Protein AF-A0AAW7XDW6-F1 (afdb_monomer_lite)

Radius of gyration: 13.74 Å; chains: 1; bounding box: 30×37×33 Å

Foldseek 3Di:
DDPPPPPPDDDDDDDADAFDKDKDKDFAADWFKDWDKDWDADAAKWWKWKAKPVGWIFIDIDGHHRHTDIDTRDMTGDRDGGIIMMMMHRNDD

Structure (mmCIF, N/CA/C/O backbone):
data_AF-A0AAW7XDW6-F1
#
_entry.id   AF-A0AAW7XDW6-F1
#
loop_
_atom_site.group_PDB
_atom_site.id
_atom_site.type_symbol
_atom_site.label_atom_id
_atom_site.label_alt_id
_atom_site.label_comp_id
_atom_site.label_asym_id
_atom_site.label_entity_id
_atom_site.label_seq_id
_atom_site.pdbx_PDB_ins_code
_atom_site.Cartn_x
_atom_site.Cartn_y
_atom_site.Cartn_z
_atom_site.occupancy
_atom_site.B_iso_or_equiv
_atom_site.auth_seq_id
_atom_site.auth_comp_id
_atom_site.auth_asym_id
_atom_site.auth_atom_id
_atom_site.pdbx_PDB_model_num
ATOM 1 N N . MET A 1 1 ? -1.900 27.966 6.545 1.00 39.91 1 MET A N 1
ATOM 2 C CA . MET A 1 1 ? -1.834 27.587 7.969 1.00 39.91 1 MET A CA 1
ATOM 3 C C . MET A 1 1 ? -2.126 26.100 8.015 1.00 39.91 1 MET A C 1
ATOM 5 O O . MET A 1 1 ? -3.263 25.712 7.783 1.00 39.91 1 MET A O 1
ATOM 9 N N . GLU A 1 2 ? -1.080 25.284 8.130 1.00 38.75 2 GLU A N 1
ATOM 10 C CA . GLU A 1 2 ? -1.200 23.828 8.260 1.00 38.75 2 GLU A CA 1
ATOM 11 C C . GLU A 1 2 ? -1.997 23.523 9.532 1.00 38.75 2 GLU A C 1
ATOM 13 O O . GLU A 1 2 ? -1.673 24.029 10.609 1.00 38.75 2 GLU A O 1
ATOM 18 N N . LYS A 1 3 ? -3.084 22.757 9.414 1.00 45.69 3 LYS A N 1
ATOM 19 C CA . LYS A 1 3 ? -3.779 22.245 10.593 1.00 45.69 3 LYS A CA 1
ATOM 20 C C . LYS A 1 3 ? -2.927 21.110 11.151 1.00 45.69 3 LYS A C 1
ATOM 22 O O . LYS A 1 3 ? -2.874 20.033 10.570 1.00 45.69 3 LYS A O 1
ATOM 27 N N . PHE A 1 4 ? -2.258 21.373 12.270 1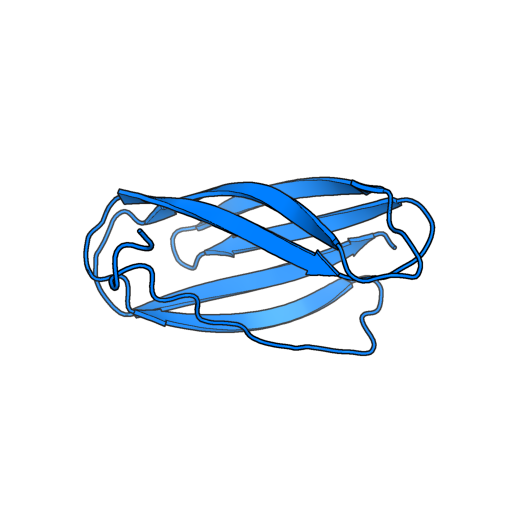.00 47.34 4 PHE A N 1
ATOM 28 C CA . PHE A 1 4 ? -1.635 20.351 13.105 1.00 47.34 4 PHE A CA 1
ATOM 29 C C . PHE A 1 4 ? -2.701 19.304 13.469 1.00 47.34 4 PHE A C 1
ATOM 31 O O . PHE A 1 4 ? -3.580 19.571 14.285 1.00 47.34 4 PHE A O 1
ATOM 38 N N . GLY A 1 5 ? -2.676 18.158 12.786 1.00 41.91 5 GLY A N 1
ATOM 39 C CA . GLY A 1 5 ? -3.689 17.108 12.917 1.00 41.91 5 GLY A CA 1
ATOM 40 C C . GLY A 1 5 ?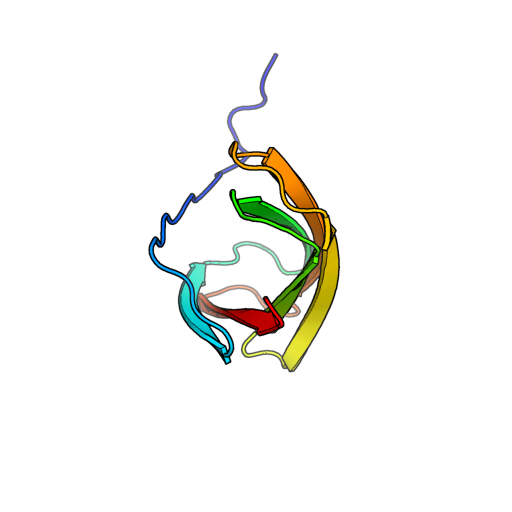 -3.621 16.016 11.846 1.00 41.91 5 GLY A C 1
ATOM 41 O O . GLY A 1 5 ? -4.038 14.893 12.114 1.00 41.91 5 GLY A O 1
ATOM 42 N N . GLU A 1 6 ? -3.047 16.286 10.669 1.00 45.03 6 GLU A N 1
ATOM 43 C CA . GLU A 1 6 ? -2.730 15.222 9.708 1.00 45.03 6 GLU A CA 1
ATOM 44 C C . GLU A 1 6 ? -1.471 14.476 10.161 1.00 45.03 6 GLU A C 1
ATOM 46 O O . GLU A 1 6 ? -0.341 14.870 9.872 1.00 45.03 6 GLU A O 1
ATOM 51 N N . TRP A 1 7 ? -1.656 13.388 10.905 1.00 50.56 7 TRP A N 1
ATOM 52 C CA . TRP A 1 7 ? -0.581 12.440 11.172 1.00 50.56 7 TRP A CA 1
ATOM 53 C C . TRP A 1 7 ? -0.184 11.757 9.859 1.00 50.56 7 TRP A C 1
ATOM 55 O O . TRP A 1 7 ? -0.794 10.773 9.447 1.00 50.56 7 TRP A O 1
ATOM 65 N N . LYS A 1 8 ? 0.848 12.272 9.188 1.00 59.00 8 LYS A N 1
ATOM 66 C CA . LYS A 1 8 ? 1.478 11.596 8.048 1.00 59.00 8 LYS A CA 1
ATOM 67 C C . LYS A 1 8 ? 2.479 10.580 8.586 1.00 59.00 8 LYS A C 1
ATOM 69 O O . LYS A 1 8 ? 3.629 10.915 8.853 1.00 59.00 8 LYS A O 1
ATOM 74 N N . HIS A 1 9 ? 2.038 9.342 8.798 1.00 65.62 9 HIS A N 1
ATOM 75 C CA . HIS A 1 9 ? 2.974 8.251 9.046 1.00 65.62 9 HIS A CA 1
ATOM 76 C C . HIS A 1 9 ? 3.650 7.882 7.719 1.00 65.62 9 HIS A C 1
ATOM 78 O O . HIS A 1 9 ? 2.973 7.487 6.773 1.00 65.62 9 HIS A O 1
ATOM 84 N N . ALA A 1 10 ? 4.972 8.036 7.637 1.00 67.50 10 ALA A N 1
ATOM 85 C CA . ALA A 1 10 ? 5.746 7.705 6.447 1.00 67.50 10 ALA A CA 1
ATOM 86 C C . ALA A 1 10 ? 6.646 6.501 6.730 1.00 67.50 10 ALA A C 1
ATOM 88 O O . ALA A 1 10 ? 7.488 6.539 7.625 1.00 67.50 10 ALA A O 1
ATOM 89 N N . PHE A 1 11 ? 6.488 5.449 5.932 1.00 73.31 11 PHE A N 1
ATOM 90 C CA . PHE A 1 11 ? 7.387 4.304 5.922 1.00 73.31 11 PHE A CA 1
ATOM 91 C C . PHE A 1 11 ? 8.216 4.331 4.642 1.00 73.31 11 PHE A C 1
ATOM 93 O O . PHE A 1 11 ? 7.668 4.475 3.550 1.00 73.31 11 PHE A O 1
ATOM 100 N N . GLN A 1 12 ? 9.531 4.165 4.767 1.00 79.06 12 GLN A N 1
ATOM 101 C CA . GLN A 1 12 ? 10.418 4.042 3.616 1.00 79.06 12 GLN A CA 1
ATOM 102 C C . GLN A 1 12 ? 10.850 2.587 3.447 1.00 79.06 12 GLN A C 1
ATOM 104 O O . GLN A 1 12 ? 11.345 1.959 4.380 1.00 79.06 12 GLN A O 1
ATOM 109 N N . VAL A 1 13 ? 10.692 2.077 2.229 1.00 85.56 13 VAL A N 1
ATOM 110 C CA . VAL A 1 13 ? 11.195 0.771 1.795 1.00 85.56 13 VAL A CA 1
ATOM 111 C C . VAL A 1 13 ? 11.950 0.994 0.491 1.00 85.56 13 VAL A C 1
ATOM 113 O O . VAL A 1 13 ? 11.455 1.694 -0.393 1.00 85.56 13 VAL A O 1
ATOM 116 N N . SER A 1 14 ? 13.145 0.426 0.378 1.00 86.62 14 SER A N 1
ATOM 117 C CA . SER A 1 14 ? 13.997 0.502 -0.812 1.00 86.62 14 SER A CA 1
ATOM 118 C C . SER A 1 14 ? 14.100 -0.853 -1.513 1.00 86.62 14 SER A C 1
ATOM 120 O O . SER A 1 14 ? 13.672 -1.867 -0.974 1.00 86.62 14 SER A O 1
ATOM 122 N N . GLU A 1 15 ? 14.698 -0.862 -2.709 1.00 87.69 15 GLU A N 1
ATOM 123 C CA . GLU A 1 15 ? 14.993 -2.083 -3.482 1.00 87.69 15 GLU A CA 1
ATOM 124 C C . GLU A 1 15 ? 13.762 -2.939 -3.820 1.00 87.69 15 GLU A C 1
ATOM 126 O O . GLU A 1 15 ? 13.810 -4.170 -3.822 1.00 87.69 15 GLU A O 1
ATOM 131 N N . TRP A 1 16 ? 12.649 -2.276 -4.140 1.00 91.25 16 TRP A N 1
ATOM 132 C CA . TRP A 1 16 ? 11.451 -2.943 -4.637 1.00 91.25 16 TRP A CA 1
ATOM 133 C C . TRP A 1 16 ? 11.754 -3.780 -5.882 1.00 91.25 16 TRP A C 1
ATOM 135 O O . TRP A 1 16 ? 12.429 -3.331 -6.808 1.00 91.25 16 TRP A O 1
ATOM 145 N N . LYS A 1 17 ? 11.219 -5.000 -5.888 1.00 90.00 17 LYS A N 1
ATOM 146 C CA . LYS A 1 17 ? 11.216 -5.918 -7.028 1.00 90.00 17 LYS A CA 1
ATOM 147 C C . LYS A 1 17 ? 9.779 -6.286 -7.356 1.00 90.00 17 LYS A C 1
ATOM 149 O O . LYS A 1 17 ? 8.904 -6.172 -6.495 1.00 90.00 17 LYS A O 1
ATOM 154 N N . GLU A 1 18 ? 9.552 -6.763 -8.570 1.00 91.00 18 GLU A N 1
ATOM 155 C CA . GLU A 1 18 ? 8.266 -7.327 -8.960 1.00 91.00 18 GLU A CA 1
ATOM 156 C C . GLU A 1 18 ? 7.781 -8.362 -7.929 1.00 91.00 18 GLU A C 1
ATOM 158 O O . GLU A 1 18 ? 8.551 -9.191 -7.435 1.00 91.00 18 GLU A O 1
ATOM 163 N N . ASN A 1 19 ? 6.500 -8.285 -7.579 1.00 92.19 19 ASN A N 1
ATOM 164 C CA . ASN A 1 19 ? 5.813 -9.084 -6.564 1.00 92.19 19 ASN A CA 1
ATOM 165 C C . ASN A 1 19 ? 6.302 -8.900 -5.114 1.00 92.19 19 ASN A C 1
ATOM 167 O O . ASN A 1 19 ? 5.775 -9.557 -4.208 1.00 92.19 19 ASN A O 1
ATOM 171 N N . ALA A 1 20 ? 7.248 -7.991 -4.850 1.00 94.00 20 ALA A N 1
ATOM 172 C CA . ALA A 1 20 ? 7.618 -7.634 -3.486 1.00 94.00 20 ALA A CA 1
ATOM 173 C C . ALA A 1 20 ? 6.455 -6.929 -2.774 1.00 94.00 20 ALA A C 1
ATOM 175 O O . ALA A 1 20 ? 5.620 -6.261 -3.391 1.00 94.00 20 ALA A O 1
ATOM 176 N N . GLY A 1 21 ? 6.408 -7.080 -1.453 1.00 94.44 21 GLY A N 1
ATOM 177 C CA . GLY A 1 21 ? 5.371 -6.503 -0.615 1.00 94.44 21 GLY A CA 1
ATOM 178 C C . GLY A 1 21 ? 5.884 -6.118 0.755 1.00 94.44 21 GLY A C 1
ATOM 179 O O . GLY A 1 21 ? 6.791 -6.752 1.289 1.00 94.44 21 GLY A O 1
ATOM 180 N N . VAL A 1 22 ? 5.253 -5.106 1.330 1.00 94.50 22 VAL A N 1
ATOM 181 C CA . VAL A 1 22 ? 5.461 -4.694 2.715 1.00 94.50 22 VAL A CA 1
ATOM 182 C C . VAL A 1 22 ? 4.108 -4.546 3.393 1.00 94.50 22 VAL A C 1
ATOM 184 O O . VAL A 1 22 ? 3.133 -4.121 2.765 1.00 94.50 22 VAL A O 1
ATOM 187 N N . SER A 1 23 ? 4.064 -4.903 4.670 1.00 95.00 23 SER A N 1
ATOM 188 C CA . SER A 1 23 ? 2.878 -4.784 5.505 1.00 95.00 23 SER A CA 1
ATOM 189 C C . SER A 1 23 ? 3.173 -3.905 6.709 1.00 95.00 23 SER A C 1
ATOM 191 O O . SER A 1 23 ? 4.253 -3.990 7.295 1.00 95.00 23 SER A O 1
ATOM 193 N N . TRP A 1 24 ? 2.194 -3.095 7.089 1.00 92.69 24 TRP A N 1
ATOM 194 C CA . TRP A 1 24 ? 2.244 -2.247 8.273 1.00 92.69 24 TRP A CA 1
ATOM 195 C C . TRP A 1 24 ? 0.982 -2.429 9.102 1.00 92.69 24 TRP A C 1
ATOM 197 O O . TRP A 1 24 ? -0.078 -2.742 8.559 1.00 92.69 24 TRP A O 1
ATOM 207 N N . GLU A 1 25 ? 1.099 -2.201 10.407 1.00 94.31 25 GLU A N 1
ATOM 208 C CA . GLU A 1 25 ? -0.052 -2.001 11.282 1.00 94.31 25 GLU A CA 1
ATOM 209 C C . GLU A 1 25 ? -0.319 -0.500 11.420 1.00 94.31 25 GLU A C 1
ATOM 211 O O . GLU A 1 25 ? 0.585 0.276 11.740 1.00 94.31 25 GLU A O 1
ATOM 216 N N . VAL A 1 26 ? -1.564 -0.096 11.190 1.00 91.19 26 VAL A N 1
ATOM 217 C CA . VAL A 1 26 ? -2.045 1.274 11.385 1.00 91.19 26 VAL A CA 1
ATOM 218 C C . VAL A 1 26 ? -3.173 1.272 12.409 1.00 91.19 26 VAL A C 1
ATOM 220 O O . VAL A 1 26 ? -3.978 0.350 12.448 1.00 91.19 26 VAL A O 1
ATOM 223 N N . ASP A 1 27 ? -3.223 2.290 13.262 1.00 94.19 27 ASP A N 1
ATOM 224 C CA . ASP A 1 27 ? -4.276 2.455 14.268 1.00 94.19 27 ASP A CA 1
ATOM 225 C C . ASP A 1 27 ? -5.271 3.518 13.782 1.00 94.19 27 ASP A C 1
ATOM 227 O O . ASP A 1 27 ? -5.010 4.723 13.856 1.00 94.19 27 ASP A O 1
ATOM 231 N N . VAL A 1 28 ? -6.386 3.049 13.224 1.00 94.56 28 VAL A N 1
ATOM 232 C CA . VAL A 1 28 ? -7.470 3.866 12.675 1.00 94.56 28 VAL A CA 1
ATOM 233 C C . VAL A 1 28 ? -8.345 4.352 13.822 1.00 94.56 28 VAL A C 1
ATOM 235 O O . VAL A 1 28 ? -8.994 3.566 14.507 1.00 94.56 28 VAL A O 1
ATOM 238 N N . LYS A 1 29 ? -8.373 5.667 14.049 1.00 93.88 29 LYS A N 1
ATOM 239 C CA . LYS A 1 29 ? -9.132 6.254 15.164 1.00 93.88 29 LYS A CA 1
ATOM 240 C C . LYS A 1 29 ? -10.626 6.344 14.902 1.00 93.88 29 LYS A C 1
ATOM 242 O O . LYS A 1 29 ? -11.406 6.170 15.834 1.00 93.88 29 LYS A O 1
ATOM 247 N N . GLU A 1 30 ? -11.012 6.583 13.657 1.00 95.25 30 GLU A N 1
ATOM 248 C CA . GLU A 1 30 ? -12.406 6.715 13.247 1.00 95.25 30 GLU A CA 1
ATOM 249 C C . GLU A 1 30 ? -12.627 5.888 11.976 1.00 95.25 30 GLU A C 1
ATOM 251 O O . GLU A 1 30 ? -11.823 5.982 11.055 1.00 95.25 30 GLU A O 1
ATOM 256 N N . PRO A 1 31 ? -13.681 5.065 11.881 1.00 97.12 31 PRO A N 1
ATOM 257 C CA . PRO A 1 31 ? -14.017 4.421 10.619 1.00 97.12 31 PRO A CA 1
ATOM 258 C C . PRO A 1 31 ? -14.304 5.475 9.547 1.00 97.12 31 PRO A C 1
ATOM 260 O O . PRO A 1 31 ? -14.905 6.513 9.833 1.00 97.12 31 PRO A O 1
ATOM 263 N N . GLY A 1 32 ? -13.928 5.205 8.302 1.00 96.69 32 GLY A N 1
ATOM 264 C CA . GLY A 1 32 ? -14.184 6.135 7.212 1.00 96.69 32 GLY A CA 1
ATOM 265 C C . GLY A 1 32 ? -13.312 5.917 5.989 1.00 96.69 32 GLY A C 1
ATOM 266 O O . GLY A 1 32 ? -12.714 4.861 5.791 1.00 96.69 32 GLY A O 1
ATOM 267 N N . TYR A 1 33 ? -13.264 6.954 5.157 1.00 96.25 33 TYR A N 1
ATOM 268 C CA . TYR A 1 33 ? -12.560 6.962 3.883 1.00 96.25 33 TYR A CA 1
ATOM 269 C C . TYR A 1 33 ? -11.268 7.770 3.985 1.00 96.25 33 TYR A C 1
ATOM 271 O O . TYR A 1 33 ? -11.283 8.937 4.378 1.00 96.25 33 TYR A O 1
ATOM 279 N N . TYR A 1 34 ? -10.161 7.157 3.584 1.00 93.56 34 TYR A N 1
ATOM 280 C CA . TYR A 1 34 ? -8.817 7.704 3.713 1.00 93.56 34 TYR A CA 1
ATOM 281 C C . TYR A 1 34 ? -8.117 7.723 2.361 1.00 93.56 34 TYR A C 1
ATOM 283 O O . TYR A 1 34 ? -8.073 6.710 1.664 1.00 93.56 34 TYR A O 1
ATOM 291 N N . TYR A 1 35 ? -7.536 8.866 1.995 1.00 92.81 35 TYR A N 1
ATOM 292 C CA . TYR A 1 35 ? -6.666 8.942 0.826 1.00 92.81 35 TYR A CA 1
ATOM 293 C C . TYR A 1 35 ? -5.375 8.174 1.071 1.00 92.81 35 TYR A C 1
ATOM 295 O O . TYR A 1 35 ? -4.781 8.262 2.147 1.00 92.81 35 TYR A O 1
ATOM 303 N N . ILE A 1 36 ? -4.922 7.468 0.040 1.00 91.25 36 ILE A N 1
ATOM 304 C CA . ILE A 1 36 ? -3.608 6.843 0.029 1.00 91.25 36 ILE A CA 1
ATOM 305 C C . ILE A 1 36 ? -2.734 7.459 -1.053 1.00 91.25 36 ILE A C 1
ATOM 307 O O . ILE A 1 36 ? -3.119 7.585 -2.216 1.00 91.25 36 ILE A O 1
ATOM 311 N N . GLU A 1 37 ? -1.521 7.813 -0.651 1.00 92.31 37 GLU A N 1
ATOM 312 C CA . GLU A 1 37 ? -0.484 8.331 -1.528 1.00 92.31 37 GLU A CA 1
ATOM 313 C C . GLU A 1 37 ? 0.751 7.443 -1.418 1.00 92.31 37 GLU A C 1
ATOM 315 O O . GLU A 1 37 ? 1.091 6.963 -0.334 1.00 92.31 37 GLU A O 1
ATOM 320 N N . LEU A 1 38 ? 1.440 7.235 -2.537 1.00 93.00 38 LEU A N 1
ATOM 321 C CA . LEU A 1 38 ? 2.761 6.616 -2.546 1.00 93.00 38 LEU A CA 1
ATOM 322 C C . LEU A 1 38 ? 3.776 7.616 -3.082 1.00 93.00 38 LEU A C 1
ATOM 324 O O . LEU A 1 38 ? 3.582 8.195 -4.149 1.00 93.00 38 LEU A O 1
ATOM 328 N N . SER A 1 39 ? 4.875 7.782 -2.351 1.00 93.56 39 SER A N 1
ATOM 329 C CA . SER A 1 39 ? 6.062 8.478 -2.839 1.00 93.56 39 SER A CA 1
ATOM 330 C C . SER A 1 39 ? 7.086 7.451 -3.286 1.00 93.56 39 SER A C 1
ATOM 332 O O . SER A 1 39 ? 7.608 6.702 -2.460 1.00 93.56 39 SER A O 1
ATOM 334 N N . TYR A 1 40 ? 7.365 7.388 -4.586 1.00 93.69 40 TYR A N 1
ATOM 335 C CA . TYR A 1 40 ? 8.341 6.441 -5.121 1.00 93.69 40 TYR A CA 1
ATOM 336 C C . TYR A 1 40 ? 9.129 7.032 -6.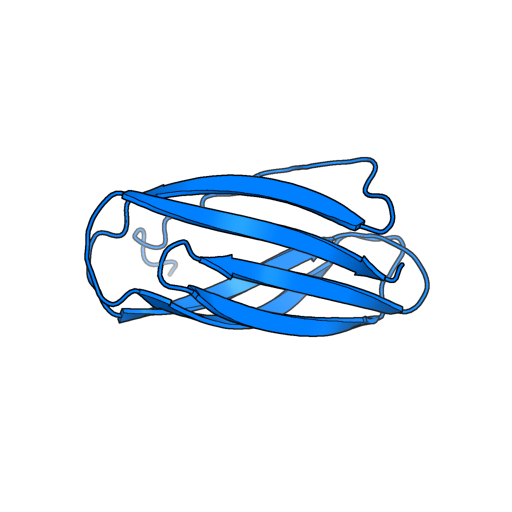293 1.00 93.69 40 TYR A C 1
ATOM 338 O O . TYR A 1 40 ? 8.677 7.959 -6.971 1.00 93.69 40 TYR A O 1
ATOM 346 N N . SER A 1 41 ? 10.313 6.466 -6.528 1.00 94.06 41 SER A N 1
ATOM 347 C CA . SER A 1 41 ? 11.092 6.631 -7.754 1.00 94.06 41 SER A CA 1
ATOM 348 C C . SER A 1 41 ? 11.225 5.287 -8.476 1.00 94.06 41 SER A C 1
ATOM 350 O O . SER A 1 41 ? 11.091 4.223 -7.872 1.00 94.06 41 SER A O 1
ATOM 352 N N . GLY A 1 42 ? 11.448 5.324 -9.786 1.00 93.25 42 GLY A N 1
ATOM 353 C CA . GLY A 1 42 ? 11.557 4.134 -10.622 1.00 93.25 42 GLY A CA 1
ATOM 354 C C . GLY A 1 42 ? 11.635 4.481 -12.106 1.00 93.25 42 GLY A C 1
ATOM 355 O O . GLY A 1 42 ? 11.868 5.631 -12.480 1.00 93.25 42 GLY A O 1
ATOM 356 N N . LYS A 1 43 ? 11.427 3.485 -12.966 1.00 93.50 43 LYS A N 1
ATOM 357 C CA . LYS A 1 43 ? 11.409 3.650 -14.427 1.00 93.50 43 LYS A CA 1
ATOM 358 C C . LYS A 1 43 ? 10.168 2.987 -15.013 1.00 93.50 43 LYS A C 1
ATOM 360 O O . LYS A 1 43 ? 9.601 2.088 -14.407 1.00 93.50 43 LYS A O 1
ATOM 365 N N . GLY A 1 44 ? 9.752 3.433 -16.196 1.00 93.75 44 GLY A N 1
ATOM 366 C CA . GLY A 1 44 ? 8.614 2.843 -16.899 1.00 93.75 44 GLY A CA 1
ATOM 367 C C . GLY A 1 44 ? 7.275 3.138 -16.221 1.00 93.75 44 GLY A C 1
ATOM 368 O O . GLY A 1 44 ? 7.014 4.268 -15.803 1.00 93.75 44 GLY A O 1
ATOM 369 N N . ARG A 1 45 ? 6.404 2.130 -16.165 1.00 93.69 45 ARG A N 1
ATOM 370 C CA . ARG A 1 45 ? 5.089 2.197 -15.523 1.00 93.69 45 ARG A CA 1
ATOM 371 C C . ARG A 1 45 ? 5.021 1.106 -14.472 1.00 93.69 45 ARG A C 1
ATOM 373 O O . ARG A 1 45 ? 5.175 -0.057 -14.815 1.00 93.69 45 ARG A O 1
ATOM 380 N N . LEU A 1 46 ? 4.771 1.494 -13.231 1.00 95.94 46 LEU A N 1
ATOM 381 C CA . LEU A 1 46 ? 4.702 0.569 -12.107 1.00 95.94 46 LEU A CA 1
ATOM 382 C C . LEU A 1 46 ? 3.242 0.343 -11.732 1.00 95.94 46 LEU A C 1
ATOM 384 O O . LEU A 1 46 ? 2.456 1.298 -11.694 1.00 95.94 46 LEU A O 1
ATOM 388 N N . VAL A 1 47 ? 2.885 -0.909 -11.457 1.00 96.88 47 VAL A N 1
ATOM 389 C CA . VAL A 1 47 ? 1.558 -1.287 -10.963 1.00 96.88 47 VAL A CA 1
ATOM 390 C C . VAL A 1 47 ? 1.658 -1.562 -9.475 1.00 96.88 47 VAL A C 1
ATOM 392 O O . VAL A 1 47 ? 2.331 -2.493 -9.039 1.00 96.88 47 VAL A O 1
ATOM 395 N N . TRP A 1 48 ? 0.943 -0.770 -8.690 1.00 97.44 48 TRP A N 1
ATOM 396 C CA . TRP A 1 48 ? 0.916 -0.894 -7.241 1.00 97.44 48 TRP A CA 1
ATOM 397 C C . TRP A 1 48 ? -0.445 -1.379 -6.782 1.00 97.44 48 TRP A C 1
ATOM 399 O O . TRP A 1 48 ? -1.474 -0.926 -7.287 1.00 97.44 48 TRP A O 1
ATOM 409 N N . LYS A 1 49 ? -0.449 -2.260 -5.784 1.00 97.81 49 LYS A N 1
ATOM 410 C CA . LYS A 1 49 ? -1.660 -2.750 -5.129 1.00 97.81 49 LYS A CA 1
ATOM 411 C C . LYS A 1 49 ? -1.535 -2.591 -3.624 1.00 97.81 49 LYS A C 1
ATOM 413 O O . LYS A 1 49 ? -0.614 -3.147 -3.032 1.00 97.81 49 LYS A O 1
ATOM 418 N N . THR A 1 50 ? -2.498 -1.918 -3.010 1.00 97.25 50 THR A N 1
ATOM 419 C CA . THR A 1 50 ? -2.652 -1.845 -1.555 1.00 97.25 50 THR A CA 1
ATOM 420 C C . THR A 1 50 ? -3.895 -2.622 -1.141 1.00 97.25 50 THR A C 1
ATOM 422 O O . THR A 1 50 ? -4.934 -2.544 -1.795 1.00 97.25 50 THR A O 1
ATOM 425 N N . THR A 1 51 ? -3.783 -3.434 -0.093 1.00 98.00 51 THR A N 1
ATOM 426 C CA . THR A 1 51 ? -4.872 -4.262 0.442 1.00 98.00 51 THR A CA 1
ATOM 427 C C . THR A 1 51 ? -4.944 -4.115 1.956 1.00 98.00 51 THR A C 1
ATOM 429 O O . THR A 1 51 ? -3.898 -4.127 2.605 1.00 98.00 51 THR A O 1
ATOM 432 N N . THR A 1 52 ? -6.148 -3.985 2.509 1.00 97.94 52 THR A N 1
ATOM 433 C CA . THR A 1 52 ? -6.390 -3.993 3.960 1.00 97.94 52 THR A CA 1
ATOM 434 C C . THR A 1 52 ? -6.765 -5.393 4.449 1.00 97.94 52 THR A C 1
ATOM 436 O O . THR A 1 52 ? -7.176 -6.252 3.664 1.00 97.94 52 THR A O 1
ATOM 439 N N . ASP A 1 53 ? -6.651 -5.631 5.750 1.00 98.12 53 ASP A N 1
ATOM 440 C CA . ASP A 1 53 ? -7.177 -6.828 6.417 1.00 98.12 53 ASP A CA 1
ATOM 441 C C . ASP A 1 53 ? -8.708 -6.965 6.336 1.00 98.12 53 ASP A C 1
ATOM 443 O O . ASP A 1 53 ? -9.228 -8.078 6.369 1.00 98.12 53 ASP A O 1
ATOM 447 N N . GLU A 1 54 ? -9.428 -5.862 6.131 1.00 97.62 54 GLU A N 1
ATOM 448 C CA . GLU A 1 54 ? -10.864 -5.854 5.823 1.00 97.62 54 GLU A CA 1
ATOM 449 C C . GLU A 1 54 ? -11.186 -6.251 4.363 1.00 97.62 54 GLU A C 1
ATOM 451 O O . GLU A 1 54 ? -12.352 -6.274 3.957 1.00 97.62 54 GLU A O 1
ATOM 456 N N . GLY A 1 55 ? -10.165 -6.557 3.553 1.00 97.25 55 GLY A N 1
ATOM 457 C CA . GLY A 1 55 ? -10.307 -6.985 2.160 1.00 97.25 55 GLY A CA 1
ATOM 458 C C . GLY A 1 55 ? -10.509 -5.847 1.156 1.00 97.25 55 GLY A C 1
ATOM 459 O O . GLY A 1 55 ? -10.797 -6.115 -0.013 1.00 97.25 55 GLY A O 1
ATOM 460 N N . ILE A 1 56 ? -10.344 -4.586 1.571 1.00 97.62 56 ILE A N 1
ATOM 461 C CA . ILE A 1 56 ? -10.414 -3.432 0.667 1.00 97.62 56 ILE A CA 1
ATOM 462 C C . ILE A 1 56 ? -9.145 -3.377 -0.176 1.00 97.62 56 ILE A C 1
ATOM 464 O O . ILE A 1 56 ? -8.039 -3.544 0.334 1.00 97.62 56 ILE A O 1
ATOM 468 N N . ILE A 1 57 ? -9.305 -3.154 -1.481 1.00 97.19 57 ILE A N 1
ATOM 469 C CA . ILE A 1 57 ? -8.214 -3.155 -2.455 1.00 97.19 57 ILE A CA 1
ATOM 470 C C . ILE A 1 57 ? -8.244 -1.856 -3.250 1.00 97.19 57 ILE A C 1
ATOM 472 O O . ILE A 1 57 ? -9.273 -1.488 -3.811 1.00 97.19 57 ILE A O 1
ATOM 476 N N . VAL A 1 58 ? -7.076 -1.233 -3.385 1.00 97.38 58 VAL A N 1
ATOM 477 C CA . VAL A 1 58 ? -6.812 -0.200 -4.388 1.00 97.38 58 VAL A CA 1
ATOM 478 C C . VAL A 1 58 ? -5.643 -0.663 -5.245 1.00 97.38 58 VAL A C 1
ATOM 480 O O . VAL A 1 58 ? -4.615 -1.091 -4.721 1.00 97.38 58 VAL A O 1
ATOM 483 N N . GLN A 1 59 ? -5.798 -0.593 -6.566 1.00 97.25 59 GLN A N 1
ATOM 484 C CA . GLN A 1 59 ? -4.740 -0.913 -7.519 1.00 97.25 59 GLN A CA 1
ATOM 485 C C . GLN A 1 59 ? -4.678 0.160 -8.598 1.00 97.25 59 GLN A C 1
ATOM 487 O O . GLN A 1 59 ? -5.702 0.523 -9.175 1.00 97.25 59 GLN A O 1
ATOM 492 N N . ASN A 1 60 ? -3.476 0.663 -8.864 1.00 94.50 60 ASN A N 1
ATOM 493 C CA . ASN A 1 60 ? -3.264 1.756 -9.804 1.00 94.50 60 ASN A CA 1
ATOM 494 C C . ASN A 1 60 ? -1.943 1.556 -10.556 1.00 94.50 60 ASN A C 1
ATOM 496 O O . ASN A 1 60 ? -0.982 1.010 -10.008 1.00 94.50 60 ASN A O 1
ATOM 500 N N . GLN A 1 61 ? -1.905 2.004 -11.808 1.00 95.44 61 GLN A N 1
ATOM 501 C CA . GLN A 1 61 ? -0.702 2.040 -12.628 1.00 95.44 61 GLN A CA 1
ATOM 502 C C . GLN A 1 61 ? -0.314 3.494 -12.861 1.00 95.44 61 GLN A C 1
ATOM 504 O O . GLN A 1 61 ? -1.098 4.276 -13.397 1.00 95.44 61 GLN A O 1
ATOM 509 N N . GLN A 1 62 ? 0.915 3.844 -12.503 1.00 93.94 62 GLN A N 1
ATOM 510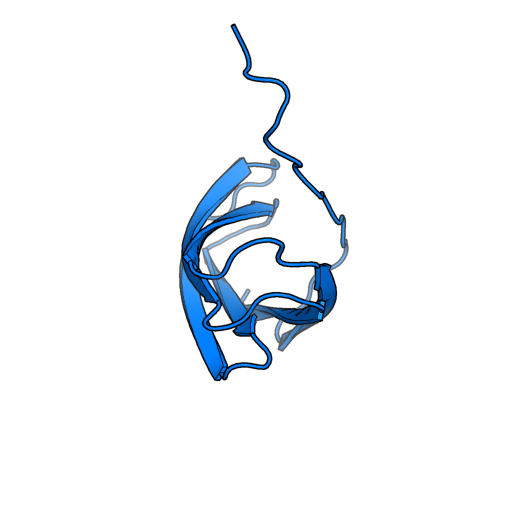 C CA . GLN A 1 62 ? 1.422 5.204 -12.645 1.00 93.94 62 GLN A CA 1
ATOM 511 C C . GLN A 1 62 ? 2.794 5.182 -13.320 1.00 93.94 62 GLN A C 1
ATOM 513 O O . GLN A 1 62 ? 3.584 4.247 -13.156 1.00 93.94 62 GLN A O 1
ATOM 518 N N . ALA A 1 63 ? 3.072 6.208 -14.128 1.00 93.50 63 ALA A N 1
ATOM 519 C CA . ALA A 1 63 ? 4.408 6.394 -14.682 1.00 93.50 63 ALA A CA 1
ATOM 520 C C . ALA A 1 63 ? 5.394 6.646 -13.536 1.00 93.50 63 ALA A C 1
ATOM 522 O O . ALA A 1 63 ? 5.063 7.310 -12.557 1.00 93.50 63 ALA A O 1
ATOM 523 N N . ALA A 1 64 ? 6.599 6.102 -13.647 1.00 93.88 64 ALA A N 1
ATOM 524 C CA . ALA A 1 64 ? 7.661 6.336 -12.687 1.00 93.88 64 ALA A CA 1
ATOM 525 C C . ALA A 1 64 ? 8.679 7.328 -13.246 1.00 93.88 64 ALA A C 1
ATOM 527 O O . ALA A 1 64 ? 8.924 7.391 -14.453 1.00 93.88 64 ALA A O 1
ATOM 528 N N . THR A 1 65 ? 9.302 8.080 -12.346 1.00 94.75 65 THR A N 1
ATOM 529 C CA . THR A 1 65 ? 10.448 8.929 -12.675 1.00 94.75 65 THR A CA 1
ATOM 530 C C . THR A 1 65 ? 11.619 8.552 -11.787 1.00 94.75 65 THR A C 1
ATOM 532 O O . THR A 1 65 ? 11.425 8.015 -10.698 1.00 94.75 65 THR A O 1
ATOM 535 N N . GLU A 1 66 ? 12.840 8.883 -12.201 1.00 93.56 66 GLU A N 1
ATOM 536 C CA . GLU A 1 66 ? 14.041 8.609 -11.401 1.00 93.56 66 GLU A CA 1
ATOM 537 C C . GLU A 1 66 ? 14.096 9.420 -10.088 1.00 93.56 66 GLU A C 1
ATOM 539 O O . GLU A 1 66 ? 14.965 9.192 -9.250 1.00 93.56 66 GLU A O 1
ATOM 544 N N . LYS A 1 67 ? 13.155 10.350 -9.879 1.00 93.62 67 LYS A N 1
ATOM 545 C CA . LYS A 1 67 ? 12.996 11.135 -8.651 1.00 93.62 67 LYS A CA 1
ATOM 546 C C . LYS A 1 67 ? 11.756 10.679 -7.887 1.00 93.62 67 LYS A C 1
ATOM 548 O O . LYS A 1 67 ? 10.793 10.201 -8.482 1.00 93.62 67 LYS A O 1
ATOM 553 N N . TYR A 1 68 ? 11.777 10.872 -6.572 1.00 92.38 68 TYR A N 1
ATOM 554 C CA . TYR A 1 68 ? 10.609 10.632 -5.731 1.00 92.38 68 TYR A CA 1
ATOM 555 C C . TYR A 1 68 ? 9.516 11.652 -6.037 1.00 92.38 68 TYR A C 1
ATOM 557 O O . TYR A 1 68 ? 9.757 12.861 -6.009 1.00 92.38 68 TYR A O 1
ATOM 565 N N . VAL A 1 69 ? 8.322 11.148 -6.327 1.00 92.81 69 VAL A N 1
ATOM 566 C CA . VAL A 1 69 ? 7.115 11.939 -6.579 1.00 92.81 69 VAL A CA 1
ATOM 567 C C . VAL A 1 69 ? 5.965 11.285 -5.826 1.00 92.81 69 VAL A C 1
ATOM 569 O O . VAL A 1 69 ? 5.878 10.059 -5.793 1.00 92.81 69 VAL A O 1
ATOM 572 N N . TYR A 1 70 ? 5.100 12.102 -5.225 1.00 92.56 70 TYR A N 1
ATOM 573 C CA . TYR A 1 70 ? 3.859 11.635 -4.615 1.00 92.56 70 TYR A CA 1
ATOM 574 C C . TYR A 1 70 ? 2.807 11.386 -5.694 1.00 92.56 70 TYR A C 1
ATOM 576 O O . TYR A 1 70 ? 2.481 12.285 -6.472 1.00 92.56 70 TYR A O 1
ATOM 584 N N . TYR A 1 71 ? 2.258 10.178 -5.708 1.00 94.50 71 TYR A N 1
ATOM 585 C CA . TYR A 1 71 ? 1.132 9.791 -6.544 1.00 94.50 71 TYR A CA 1
ATOM 586 C C . TYR A 1 71 ? -0.067 9.487 -5.655 1.00 94.50 71 TYR A C 1
ATOM 588 O O . TYR A 1 71 ? 0.040 8.701 -4.712 1.00 94.50 71 TYR A O 1
ATOM 596 N N . ASN A 1 72 ? -1.215 10.084 -5.974 1.00 93.50 72 ASN A N 1
ATOM 597 C CA . ASN A 1 72 ? -2.479 9.702 -5.361 1.00 93.50 72 ASN A CA 1
ATOM 598 C C . ASN A 1 72 ? -2.910 8.350 -5.937 1.00 93.50 72 ASN A C 1
ATOM 600 O O . ASN A 1 72 ? -3.113 8.208 -7.146 1.00 93.50 72 ASN A O 1
ATOM 604 N N . MET A 1 73 ? -3.011 7.353 -5.066 1.00 95.25 73 MET A N 1
ATOM 605 C CA . MET A 1 73 ? -3.299 5.981 -5.467 1.00 95.25 73 MET A CA 1
ATOM 606 C C . MET A 1 73 ? -4.793 5.680 -5.433 1.00 95.25 73 MET A C 1
ATOM 608 O O . MET A 1 73 ? -5.244 4.813 -6.182 1.00 95.25 73 MET A O 1
ATOM 612 N N . GLY A 1 74 ? -5.551 6.410 -4.612 1.00 94.38 74 GLY A N 1
ATOM 613 C CA . GLY A 1 74 ? -6.989 6.258 -4.441 1.00 94.38 74 GLY A CA 1
ATOM 614 C C . GLY A 1 74 ? -7.426 6.454 -2.990 1.00 94.38 74 GLY A C 1
ATOM 615 O O . GLY A 1 74 ? -6.772 7.147 -2.210 1.00 94.38 74 GLY A O 1
ATOM 616 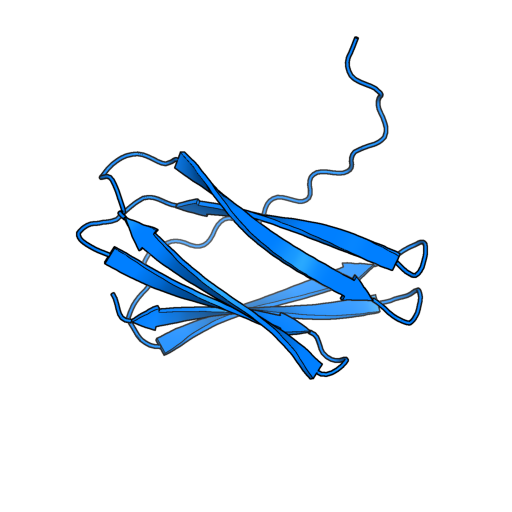N N . ILE A 1 75 ? -8.551 5.831 -2.643 1.00 94.94 75 ILE A N 1
ATOM 617 C CA . ILE A 1 75 ? -9.189 5.921 -1.327 1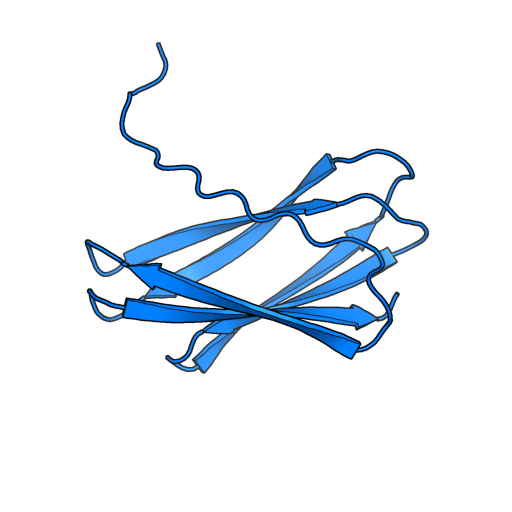.00 94.94 75 ILE A CA 1
ATOM 618 C C . ILE A 1 75 ? -9.373 4.507 -0.769 1.00 94.94 75 ILE A C 1
ATOM 620 O O . ILE A 1 75 ? -9.880 3.633 -1.471 1.00 94.94 75 ILE A O 1
ATOM 624 N N . LEU A 1 76 ? -8.988 4.294 0.488 1.00 94.94 76 LEU A N 1
ATOM 625 C CA . LEU A 1 76 ? -9.326 3.103 1.266 1.00 94.94 76 LEU A CA 1
ATOM 626 C C . LEU A 1 76 ? -10.499 3.403 2.199 1.00 94.94 76 LEU A C 1
ATOM 628 O O . LEU A 1 76 ? -10.568 4.475 2.791 1.00 94.94 76 LEU A O 1
ATOM 632 N N . GLU A 1 77 ? -11.394 2.436 2.350 1.00 96.44 77 GLU A N 1
ATOM 633 C CA . GLU A 1 77 ? -12.403 2.418 3.407 1.00 96.44 77 GLU A CA 1
ATOM 634 C C . GLU A 1 77 ? -11.875 1.584 4.582 1.00 96.44 77 GLU A C 1
ATOM 636 O O . GLU A 1 77 ? -11.364 0.484 4.371 1.00 96.44 77 GLU A O 1
ATOM 641 N N . PHE A 1 78 ? -12.017 2.094 5.803 1.00 97.25 78 PHE A N 1
ATOM 642 C CA . PHE A 1 78 ? -11.928 1.311 7.035 1.00 97.25 78 PHE A CA 1
ATOM 643 C C . PHE A 1 78 ? -13.302 1.312 7.694 1.00 97.25 78 PHE A C 1
ATOM 645 O O . PHE A 1 78 ? -13.829 2.368 8.053 1.00 97.25 78 PHE A O 1
ATOM 652 N N . LYS A 1 79 ? -13.906 0.134 7.829 1.00 97.62 79 LYS A N 1
ATOM 653 C CA . LYS A 1 79 ? -15.253 -0.050 8.388 1.00 97.62 79 LYS A CA 1
ATOM 654 C C . LYS A 1 79 ? -15.247 -0.024 9.906 1.00 97.62 79 LYS A C 1
ATOM 656 O O . LYS A 1 79 ? -16.287 0.234 10.513 1.00 97.62 79 LYS A O 1
ATOM 661 N N . THR A 1 80 ? -14.098 -0.294 10.517 1.00 97.88 80 THR A N 1
ATOM 662 C CA . THR A 1 80 ? -13.927 -0.284 11.967 1.00 97.88 80 THR A CA 1
ATOM 663 C C . THR A 1 80 ? -12.762 0.603 12.399 1.00 97.88 80 THR A C 1
ATOM 665 O O . THR A 1 80 ? -11.909 0.980 11.602 1.00 97.88 80 THR A O 1
ATOM 668 N N . ALA A 1 81 ? -12.792 1.019 13.666 1.00 97.31 81 ALA A N 1
ATOM 669 C CA . ALA A 1 81 ? -11.660 1.661 14.318 1.00 97.31 81 ALA A CA 1
ATOM 670 C C . ALA A 1 81 ? -10.797 0.593 14.994 1.00 97.31 81 ALA A C 1
ATOM 672 O O . ALA A 1 81 ? -11.299 -0.455 15.411 1.00 97.31 81 ALA A O 1
ATOM 673 N N . GLY A 1 82 ? -9.522 0.905 15.194 1.00 96.56 82 GLY A N 1
ATOM 674 C CA . GLY A 1 82 ? -8.552 0.041 15.846 1.00 96.56 82 GLY A CA 1
ATOM 675 C C . GLY A 1 82 ? -7.366 -0.280 14.949 1.00 96.56 82 GLY A C 1
ATOM 676 O O . GLY A 1 82 ? -7.050 0.440 14.004 1.00 96.56 82 GLY A O 1
ATOM 677 N N . LYS A 1 83 ? -6.662 -1.358 15.296 1.00 97.50 83 LYS A N 1
ATOM 678 C CA . LYS A 1 83 ? -5.490 -1.804 14.548 1.00 97.50 83 LYS A CA 1
ATOM 679 C C . LYS A 1 83 ? -5.919 -2.523 13.278 1.00 97.50 83 LYS A C 1
ATOM 681 O O . LYS A 1 83 ? -6.635 -3.515 13.363 1.00 97.50 83 LYS A O 1
ATOM 686 N N . HIS A 1 84 ? -5.392 -2.062 12.154 1.00 96.75 84 HIS A N 1
ATOM 687 C CA . HIS A 1 84 ? -5.561 -2.667 10.846 1.00 96.75 84 HIS A CA 1
ATOM 688 C C . HIS A 1 84 ? -4.218 -2.987 10.215 1.00 96.75 84 HIS A C 1
ATOM 690 O O . HIS A 1 84 ? -3.266 -2.212 10.338 1.00 96.75 84 HIS A O 1
ATOM 696 N N . SER A 1 85 ? -4.152 -4.094 9.481 1.00 96.94 85 SER A N 1
ATOM 697 C CA . SER A 1 85 ? -3.025 -4.346 8.586 1.00 96.94 85 SER A CA 1
ATOM 698 C C . SER A 1 85 ? -3.284 -3.762 7.202 1.00 96.94 85 SER A C 1
ATOM 700 O O . SER A 1 85 ? -4.313 -4.025 6.580 1.00 96.94 85 SER A O 1
ATOM 702 N N . ILE A 1 86 ? -2.309 -3.015 6.690 1.00 95.75 86 ILE A N 1
ATOM 703 C CA . ILE A 1 86 ? -2.247 -2.607 5.287 1.00 95.75 86 ILE A CA 1
ATOM 704 C C . ILE A 1 86 ? -1.047 -3.274 4.626 1.00 95.75 86 ILE A C 1
ATOM 706 O O . ILE A 1 86 ? 0.040 -3.316 5.193 1.00 95.75 86 ILE A O 1
ATOM 710 N N . THR A 1 87 ? -1.229 -3.800 3.420 1.00 96.50 87 THR A N 1
ATOM 711 C CA . THR A 1 87 ? -0.153 -4.407 2.631 1.00 96.50 87 THR A CA 1
ATOM 712 C C . THR A 1 87 ? -0.076 -3.756 1.264 1.00 96.50 87 THR A C 1
ATOM 714 O O . THR A 1 87 ? -1.036 -3.837 0.500 1.00 96.50 87 THR A O 1
ATOM 717 N N . THR A 1 88 ? 1.072 -3.172 0.933 1.00 95.94 88 THR A N 1
ATOM 718 C CA . THR A 1 88 ? 1.350 -2.604 -0.392 1.00 95.94 88 THR A CA 1
ATOM 719 C C . THR A 1 88 ? 2.330 -3.495 -1.144 1.00 95.94 88 THR A C 1
ATOM 721 O O . THR A 1 88 ? 3.331 -3.933 -0.579 1.00 95.94 88 THR A O 1
ATOM 724 N N . ARG A 1 89 ? 2.040 -3.773 -2.418 1.00 96.75 89 ARG A N 1
ATOM 725 C CA . ARG A 1 89 ? 2.863 -4.585 -3.322 1.00 96.75 89 ARG A CA 1
ATOM 726 C C . ARG A 1 89 ? 3.164 -3.847 -4.619 1.00 96.75 89 ARG A C 1
ATOM 728 O O . ARG A 1 89 ? 2.262 -3.220 -5.178 1.00 96.75 89 ARG A O 1
ATOM 735 N N . LEU A 1 90 ? 4.393 -3.997 -5.110 1.00 96.38 90 LEU A N 1
ATOM 736 C CA . LEU A 1 90 ? 4.733 -3.721 -6.505 1.00 96.38 90 LEU A CA 1
ATOM 737 C C . LEU A 1 90 ? 4.359 -4.969 -7.307 1.00 96.38 90 LEU A C 1
ATOM 739 O O . LEU A 1 90 ? 5.035 -5.986 -7.211 1.00 96.38 90 LEU A O 1
ATOM 743 N N . VAL A 1 91 ? 3.241 -4.929 -8.022 1.00 96.12 91 VAL A N 1
ATOM 744 C CA . VAL A 1 91 ? 2.708 -6.090 -8.753 1.00 96.12 91 VAL A CA 1
ATOM 745 C C . VAL A 1 91 ? 3.438 -6.286 -10.080 1.00 96.12 91 VAL A C 1
ATOM 747 O O . VAL A 1 91 ? 3.698 -7.417 -10.460 1.00 96.12 91 VAL A O 1
ATOM 750 N N . GLU A 1 92 ? 3.789 -5.193 -10.755 1.00 94.44 92 GLU A N 1
ATOM 751 C CA . GLU A 1 92 ? 4.480 -5.192 -12.050 1.00 94.44 92 GLU A CA 1
ATOM 752 C C . GLU A 1 92 ? 5.423 -3.983 -12.111 1.00 94.44 92 GLU A C 1
ATOM 754 O O . GLU A 1 92 ? 4.998 -2.871 -11.761 1.00 94.44 92 GLU A O 1
ATOM 759 N N . GLY A 1 93 ? 6.680 -4.185 -12.531 1.00 83.94 93 GLY A N 1
ATOM 760 C CA . GLY A 1 93 ? 7.669 -3.106 -12.621 1.00 83.94 93 GLY A CA 1
ATOM 761 C C . GLY A 1 93 ? 9.128 -3.527 -12.673 1.00 83.94 93 GLY A C 1
ATOM 762 O O . GLY A 1 93 ? 9.486 -4.494 -11.966 1.00 83.94 93 GLY A O 1
#

Organism: NCBI:txid86304

Secondary structure (DSSP, 8-state):
---TT---------S--TT-EEEEEEEESS-EEEEEEEEE--SSEEEEEEEETT--EEEEEEE--SS-EEEEEEEEEESS-EEEEEEEEEEE-

Sequence (93 aa):
MEKFGEWKHAFQVSEWKENAGVSWEVDVKEPGYYYIELSYSGKGRLVWKTTTDEGIIVQNQQAATEKYVYYNMGILEFKTAGKHSITTRLVEG

pLDDT: mean 89.38, std 14.5, range [38.75, 98.12]